Protein AF-A0A7V3MIX4-F1 (afdb_monomer)

Mean predicted aligned error: 13.72 Å

Sequence (137 aa):
MFLLFHGSDEFSAHEALAQVRMSLDFGLNEDRFSGADGDLASIRVACDTLPFLSENRLVIVEGLPKRRKGSKDGGESDTSDGVAEPDRNDDAGRDGQRAGKSRKVKSGGSSDARAFVTGLAEYVTHVPVTTVLVILA

Foldseek 3Di:
DEAEADDPPPPVLVVVVVVVPVPFDQDPQEAEEEQQPDDLVVLLCSLPDQRDPGQAHEYEYEDHQDAPPDDPDDDDDDDDDDDDDDDDDDDDDDDDDDDPPPPPPPCPRHVVRVVSVVSVVVCVVVRDPRYYYYYYD

Structure (mmCIF, N/CA/C/O backbone):
data_AF-A0A7V3MIX4-F1
#
_entry.id   AF-A0A7V3MIX4-F1
#
loop_
_atom_site.group_PDB
_atom_site.id
_atom_site.type_symbol
_atom_site.label_atom_id
_atom_site.label_alt_id
_atom_site.label_comp_id
_atom_site.label_asym_id
_atom_site.label_entity_id
_atom_site.label_seq_id
_atom_site.pdbx_PDB_ins_code
_atom_site.Cartn_x
_atom_site.Cartn_y
_atom_site.Cartn_z
_atom_site.occupancy
_atom_site.B_iso_or_equiv
_atom_site.auth_seq_id
_atom_site.auth_comp_id
_atom_site.auth_asym_id
_atom_site.auth_atom_id
_atom_site.pdbx_PDB_model_num
ATOM 1 N N . MET A 1 1 ? -9.886 2.690 -1.713 1.00 91.06 1 MET A N 1
ATOM 2 C CA . MET A 1 1 ? -9.411 4.048 -1.330 1.00 91.06 1 MET A CA 1
ATOM 3 C C . MET A 1 1 ? -7.947 4.197 -1.728 1.00 91.06 1 MET A C 1
ATOM 5 O O . MET A 1 1 ? -7.215 3.222 -1.616 1.00 91.06 1 MET A O 1
ATOM 9 N N . PHE A 1 2 ? -7.515 5.376 -2.186 1.00 95.50 2 PHE A N 1
ATOM 10 C CA . PHE A 1 2 ? -6.137 5.620 -2.634 1.00 95.50 2 PHE A CA 1
ATOM 11 C C . PHE A 1 2 ? -5.543 6.869 -1.975 1.00 95.50 2 PHE A C 1
ATOM 13 O O . PHE A 1 2 ? -6.186 7.917 -1.981 1.00 95.50 2 PHE A O 1
ATOM 20 N N . LEU A 1 3 ? -4.326 6.751 -1.435 1.00 96.25 3 LEU A N 1
ATOM 21 C CA . LEU A 1 3 ? -3.577 7.829 -0.788 1.00 96.25 3 LEU A CA 1
ATOM 22 C C . LEU A 1 3 ? -2.169 7.925 -1.390 1.00 96.25 3 LEU A C 1
ATOM 24 O O . LEU A 1 3 ? -1.459 6.926 -1.488 1.00 96.25 3 LEU A O 1
ATOM 28 N N . LEU A 1 4 ? -1.755 9.137 -1.760 1.00 95.69 4 LEU A N 1
ATOM 29 C CA . LEU A 1 4 ? -0.400 9.440 -2.221 1.00 95.69 4 LEU A CA 1
ATOM 30 C C . LEU A 1 4 ? 0.236 10.433 -1.250 1.00 95.69 4 LEU A C 1
ATOM 32 O O . LEU A 1 4 ? -0.164 11.596 -1.205 1.00 95.69 4 LEU A O 1
ATOM 36 N N . PHE A 1 5 ? 1.234 9.980 -0.500 1.00 96.19 5 PHE A N 1
ATOM 37 C CA . PHE A 1 5 ? 2.087 10.844 0.305 1.00 96.19 5 PHE A CA 1
ATOM 38 C C . PHE A 1 5 ? 3.331 11.164 -0.511 1.00 96.19 5 PHE A C 1
ATOM 40 O O . PHE A 1 5 ? 4.102 10.266 -0.834 1.00 96.19 5 PHE A O 1
ATOM 47 N N . HIS A 1 6 ? 3.486 12.433 -0.885 1.00 93.69 6 HIS A N 1
ATOM 48 C CA . HIS A 1 6 ? 4.592 12.893 -1.713 1.00 93.69 6 HIS A CA 1
ATOM 49 C C . HIS A 1 6 ? 5.321 14.065 -1.059 1.00 93.69 6 HIS A C 1
ATOM 51 O O . HIS A 1 6 ? 4.696 14.932 -0.445 1.00 93.69 6 HIS A O 1
ATOM 57 N N . GLY A 1 7 ? 6.632 14.151 -1.263 1.00 92.31 7 GLY A N 1
ATOM 58 C CA . GLY A 1 7 ? 7.427 15.289 -0.805 1.00 92.31 7 GLY A CA 1
ATOM 59 C C . GLY A 1 7 ? 8.812 14.887 -0.323 1.00 92.31 7 GLY A C 1
ATOM 60 O O . GLY A 1 7 ? 9.160 13.717 -0.280 1.00 92.31 7 GLY A O 1
ATOM 61 N N . SER A 1 8 ? 9.621 15.879 0.042 1.00 91.38 8 SER A N 1
ATOM 62 C CA . SER A 1 8 ? 10.964 15.637 0.582 1.00 91.38 8 SER A CA 1
ATOM 63 C C . SER A 1 8 ? 10.970 15.257 2.065 1.00 91.38 8 SER A C 1
ATOM 65 O O . SER A 1 8 ? 12.007 14.849 2.577 1.00 91.38 8 SER A O 1
ATOM 67 N N . ASP A 1 9 ? 9.854 15.461 2.767 1.00 95.12 9 ASP A N 1
ATOM 68 C CA . ASP A 1 9 ? 9.730 15.168 4.193 1.00 95.12 9 ASP A CA 1
ATOM 69 C C . ASP A 1 9 ? 9.225 13.737 4.410 1.00 95.12 9 ASP A C 1
ATOM 71 O O . ASP A 1 9 ? 8.023 13.470 4.492 1.00 95.12 9 ASP A O 1
ATOM 75 N N . GLU A 1 10 ? 10.176 12.810 4.492 1.00 92.94 10 GLU A N 1
ATOM 76 C CA . GLU A 1 10 ? 9.909 11.393 4.745 1.00 92.94 10 GLU A CA 1
ATOM 77 C C . GLU A 1 10 ? 9.279 11.164 6.128 1.00 92.94 10 GLU A C 1
ATOM 79 O O . GLU A 1 10 ? 8.446 10.269 6.284 1.00 92.94 10 GLU A O 1
ATOM 84 N N . PHE A 1 11 ? 9.621 11.987 7.128 1.00 95.75 11 PHE A N 1
ATOM 85 C CA . PHE A 1 11 ? 9.084 11.842 8.481 1.00 95.75 11 PHE A CA 1
ATOM 86 C C . PHE A 1 11 ? 7.572 12.073 8.487 1.00 95.75 11 PHE A C 1
ATOM 88 O O . PHE A 1 11 ? 6.824 11.211 8.952 1.00 95.75 11 PHE A O 1
ATOM 95 N N . SER A 1 12 ? 7.119 13.176 7.886 1.00 95.94 12 SER A N 1
ATOM 96 C CA . SER A 1 12 ? 5.688 13.483 7.777 1.00 95.94 12 SER A CA 1
ATOM 97 C C . SER A 1 12 ? 4.919 12.418 6.986 1.00 95.94 12 SER A C 1
ATOM 99 O O . SER A 1 12 ? 3.801 12.058 7.358 1.00 95.94 12 SER A O 1
ATOM 101 N N . ALA A 1 13 ? 5.507 11.861 5.920 1.00 95.81 13 ALA A N 1
ATOM 102 C CA . ALA A 1 13 ? 4.876 10.788 5.147 1.00 95.81 13 ALA A CA 1
ATOM 103 C C . ALA A 1 13 ? 4.674 9.509 5.984 1.00 95.81 13 ALA A C 1
ATOM 105 O O . ALA A 1 13 ? 3.616 8.875 5.925 1.00 95.81 13 ALA A O 1
ATOM 106 N N . HIS A 1 14 ? 5.666 9.143 6.800 1.00 95.38 14 HIS A N 1
ATOM 107 C CA . HIS A 1 14 ? 5.571 7.990 7.692 1.00 95.38 14 HIS A CA 1
ATOM 108 C C . HIS A 1 14 ? 4.638 8.226 8.883 1.00 95.38 14 HIS A C 1
ATOM 110 O O . HIS A 1 14 ? 3.936 7.296 9.287 1.00 95.38 14 HIS A O 1
ATOM 116 N N . GLU A 1 15 ? 4.580 9.444 9.419 1.00 97.31 15 GLU A N 1
ATOM 117 C CA . GLU A 1 15 ? 3.618 9.812 10.459 1.00 97.31 15 GLU A CA 1
ATOM 118 C C . GLU A 1 15 ? 2.177 9.717 9.935 1.00 97.31 15 GLU A C 1
ATOM 120 O O . GLU A 1 15 ? 1.328 9.090 10.572 1.00 97.31 15 GLU A O 1
ATOM 125 N N . ALA A 1 16 ? 1.909 10.240 8.735 1.00 96.62 16 ALA A N 1
ATOM 126 C CA . ALA A 1 16 ? 0.602 10.115 8.092 1.00 96.62 16 ALA A CA 1
ATOM 127 C C . ALA A 1 16 ? 0.215 8.643 7.857 1.00 96.62 16 ALA A C 1
ATOM 129 O O . ALA A 1 16 ? -0.921 8.247 8.122 1.00 96.62 16 ALA A O 1
ATOM 130 N N . LEU A 1 17 ? 1.159 7.793 7.434 1.00 96.88 17 LEU A N 1
ATOM 131 C CA . LEU A 1 17 ? 0.927 6.349 7.317 1.00 96.88 17 LEU A CA 1
ATOM 132 C C . LEU A 1 17 ? 0.620 5.696 8.675 1.00 96.88 17 LEU A C 1
ATOM 134 O O . LEU A 1 17 ? -0.252 4.830 8.756 1.00 96.88 17 LEU A O 1
ATOM 138 N N . ALA A 1 18 ? 1.299 6.107 9.748 1.00 96.62 18 ALA A N 1
ATOM 139 C CA . ALA A 1 18 ? 1.007 5.618 11.093 1.00 96.62 18 ALA A CA 1
ATOM 140 C C . ALA A 1 18 ? -0.412 6.006 11.543 1.00 96.62 18 ALA A C 1
ATOM 142 O O . ALA A 1 18 ? -1.114 5.178 12.118 1.00 96.62 18 ALA A O 1
ATOM 143 N N . GLN A 1 19 ? -0.870 7.216 11.213 1.00 96.69 19 GLN A N 1
ATOM 144 C CA . GLN A 1 19 ? -2.247 7.641 11.474 1.00 96.69 19 GLN A CA 1
ATOM 145 C C . GLN A 1 19 ? -3.267 6.816 10.677 1.00 96.69 19 GLN A C 1
ATOM 147 O O . GLN A 1 19 ? -4.289 6.420 11.233 1.00 96.69 19 GLN A O 1
ATOM 152 N N . VAL A 1 20 ? -2.981 6.493 9.407 1.00 96.00 20 VAL A N 1
ATOM 153 C CA . VAL A 1 20 ? -3.828 5.589 8.605 1.00 96.00 20 VAL A CA 1
ATOM 154 C C . VAL A 1 20 ? -3.928 4.217 9.264 1.00 96.00 20 VAL A C 1
ATOM 156 O O . VAL A 1 20 ? -5.028 3.699 9.405 1.00 96.00 20 VAL A O 1
ATOM 159 N N . ARG A 1 21 ? -2.813 3.649 9.736 1.00 95.12 21 ARG A N 1
ATOM 160 C CA . ARG A 1 21 ? -2.810 2.360 10.452 1.00 95.12 21 ARG A CA 1
ATOM 161 C C . ARG A 1 21 ? -3.655 2.362 11.725 1.00 95.12 21 ARG A C 1
ATOM 163 O O . ARG A 1 21 ? -4.152 1.314 12.111 1.00 95.12 21 ARG A O 1
ATOM 170 N N . MET A 1 22 ? -3.790 3.511 12.384 1.00 95.31 22 MET A N 1
ATOM 171 C CA . MET A 1 22 ? -4.581 3.650 13.610 1.00 95.31 22 MET A CA 1
ATOM 172 C C . MET A 1 22 ? -6.063 3.944 13.347 1.00 95.31 22 MET A C 1
ATOM 174 O O . MET A 1 22 ? -6.870 3.802 14.262 1.00 95.31 22 MET A O 1
ATOM 178 N N . SER A 1 23 ? -6.432 4.390 12.142 1.00 93.50 23 SER A N 1
ATOM 179 C CA . SER A 1 23 ? -7.798 4.841 11.855 1.00 93.50 23 SER A CA 1
ATOM 180 C C . SER A 1 23 ? -8.765 3.710 11.508 1.00 93.50 23 SER A C 1
ATOM 182 O O . SER A 1 23 ? -9.973 3.884 11.659 1.00 93.50 23 SER A O 1
ATOM 184 N N . LEU A 1 24 ? -8.252 2.563 11.059 1.00 92.50 24 LEU A N 1
ATOM 185 C CA . LEU A 1 24 ? -9.032 1.397 10.649 1.00 92.50 24 LEU A CA 1
ATOM 186 C C . LEU A 1 24 ? -8.417 0.115 11.214 1.00 92.50 24 LEU A C 1
ATOM 188 O O . LEU A 1 24 ? -7.213 0.044 11.453 1.00 92.50 24 LEU A O 1
ATOM 192 N N . ASP A 1 25 ? -9.243 -0.917 11.377 1.00 93.19 25 ASP A N 1
ATOM 193 C CA . ASP A 1 25 ? -8.756 -2.255 11.705 1.00 93.19 25 ASP A CA 1
ATOM 194 C C . ASP A 1 25 ? -8.343 -3.007 10.433 1.00 93.19 25 ASP A C 1
ATOM 196 O O . ASP A 1 25 ? -9.178 -3.372 9.596 1.00 93.19 25 ASP A O 1
ATOM 200 N N . PHE A 1 26 ? -7.037 -3.228 10.296 1.00 94.69 26 PHE A N 1
ATOM 201 C CA . PHE A 1 26 ? -6.449 -4.016 9.215 1.00 94.69 26 PHE A CA 1
ATOM 202 C C . PHE A 1 26 ? -6.107 -5.449 9.644 1.00 94.69 26 PHE A C 1
ATOM 204 O O . PHE A 1 26 ? -5.895 -6.303 8.782 1.00 94.69 26 PHE A O 1
ATOM 211 N N . GLY A 1 27 ? -6.064 -5.751 10.947 1.00 92.69 27 GLY A N 1
ATOM 212 C CA . GLY A 1 27 ? -5.649 -7.057 11.463 1.00 92.69 27 GLY A CA 1
ATOM 213 C C . GLY A 1 27 ? -4.324 -7.552 10.863 1.00 92.69 27 GLY A C 1
ATOM 214 O O . GLY A 1 27 ? -3.274 -6.940 11.040 1.00 92.69 27 GLY A O 1
ATOM 215 N N . LEU A 1 28 ? -4.383 -8.679 10.146 1.00 93.62 28 LEU A N 1
ATOM 216 C CA . LEU A 1 28 ? -3.239 -9.301 9.460 1.00 93.62 28 LEU A CA 1
ATOM 217 C C . LEU A 1 28 ? -3.129 -8.908 7.974 1.00 93.62 28 LEU A C 1
ATOM 219 O O . LEU A 1 28 ? -2.309 -9.465 7.248 1.00 93.62 28 LEU A O 1
ATOM 223 N N . ASN A 1 29 ? -3.969 -7.988 7.500 1.00 97.12 29 ASN A N 1
ATOM 224 C CA . ASN A 1 29 ? -4.136 -7.661 6.085 1.00 97.12 29 ASN A CA 1
AT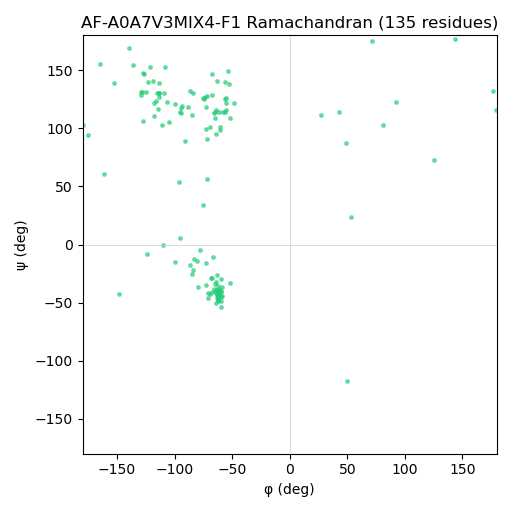OM 225 C C . ASN A 1 29 ? -3.299 -6.446 5.688 1.00 97.12 29 ASN A C 1
ATOM 227 O O . ASN A 1 29 ? -3.833 -5.477 5.150 1.00 97.12 29 ASN A O 1
ATOM 231 N N . GLU A 1 30 ? -1.999 -6.493 5.975 1.00 97.25 30 GLU A N 1
ATOM 232 C CA . GLU A 1 30 ? -1.040 -5.480 5.539 1.00 97.25 30 GLU A CA 1
ATOM 233 C C . GLU A 1 30 ? -0.004 -6.096 4.592 1.00 97.25 30 GLU A C 1
ATOM 235 O O . GLU A 1 30 ? 0.709 -7.024 4.969 1.00 97.25 30 GLU A O 1
ATOM 240 N N . ASP A 1 31 ? 0.112 -5.539 3.387 1.00 97.06 31 ASP A N 1
ATOM 241 C CA . ASP A 1 31 ? 1.154 -5.885 2.419 1.00 97.06 31 ASP A CA 1
ATOM 242 C C . ASP A 1 31 ? 2.017 -4.662 2.106 1.00 97.06 31 ASP A C 1
ATOM 244 O O . ASP A 1 31 ? 1.512 -3.545 1.955 1.00 97.06 31 ASP A O 1
ATOM 248 N N . ARG A 1 32 ? 3.329 -4.869 1.962 1.00 96.12 32 ARG A N 1
ATOM 249 C CA . ARG A 1 32 ? 4.292 -3.797 1.689 1.00 96.12 32 ARG A CA 1
ATOM 250 C C . ARG A 1 32 ? 5.172 -4.145 0.495 1.00 96.12 32 ARG A C 1
ATOM 252 O O . ARG A 1 32 ? 5.776 -5.213 0.445 1.00 96.12 32 ARG A O 1
ATOM 259 N N 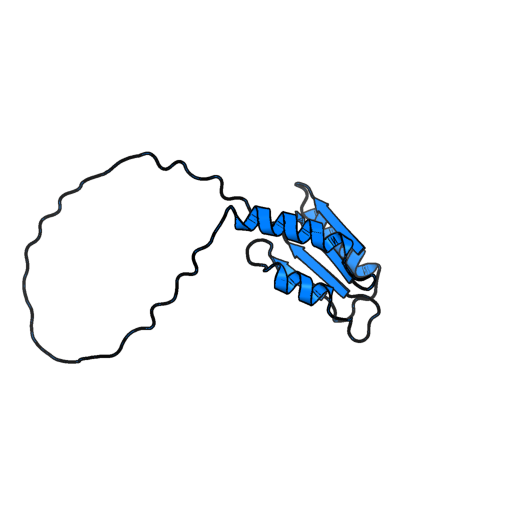. PHE A 1 33 ? 5.253 -3.222 -0.455 1.00 95.38 33 PHE A N 1
ATOM 260 C CA . PHE A 1 33 ? 5.982 -3.355 -1.710 1.00 95.38 33 PHE A CA 1
ATOM 261 C C . PHE A 1 33 ? 7.000 -2.226 -1.848 1.00 95.38 33 PHE A C 1
ATOM 263 O O . PHE A 1 3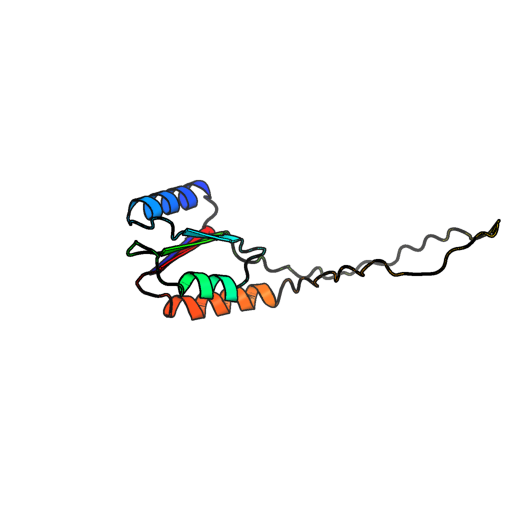3 ? 6.701 -1.075 -1.553 1.00 95.38 33 PHE A O 1
ATOM 270 N N . SER A 1 34 ? 8.190 -2.538 -2.355 1.00 90.94 34 SER A N 1
ATOM 271 C CA . SER A 1 34 ? 9.170 -1.532 -2.777 1.00 90.94 34 SER A CA 1
ATOM 272 C C . SER A 1 34 ? 8.890 -1.130 -4.220 1.00 90.94 34 SER A C 1
ATOM 274 O O . SER A 1 34 ? 8.787 -1.995 -5.077 1.00 90.94 34 SER A O 1
ATOM 276 N N . GLY A 1 35 ? 8.839 0.156 -4.543 1.00 82.06 35 GLY A N 1
ATOM 277 C CA . GLY A 1 35 ? 8.736 0.644 -5.918 1.00 82.06 35 GLY A CA 1
ATOM 278 C C . GLY A 1 35 ? 9.981 0.358 -6.768 1.00 82.06 35 GLY A C 1
ATOM 279 O O . GLY A 1 35 ? 9.936 0.534 -7.980 1.00 82.06 35 GLY A O 1
ATOM 280 N N . ALA A 1 36 ? 11.098 -0.077 -6.174 1.00 81.62 36 ALA A N 1
ATOM 281 C CA . ALA A 1 36 ? 12.281 -0.493 -6.931 1.00 81.62 36 ALA A CA 1
ATOM 282 C C . ALA A 1 36 ? 12.153 -1.917 -7.500 1.00 81.62 36 ALA A C 1
ATOM 284 O O . ALA A 1 36 ? 12.617 -2.163 -8.613 1.00 81.62 36 ALA A O 1
ATOM 285 N N . ASP A 1 37 ? 11.513 -2.817 -6.747 1.00 78.00 37 ASP A N 1
ATOM 286 C CA . ASP A 1 37 ? 11.478 -4.263 -7.025 1.00 78.00 37 ASP A CA 1
ATOM 287 C C . ASP A 1 37 ? 10.050 -4.825 -7.145 1.00 78.00 37 ASP A C 1
ATOM 289 O O . ASP A 1 37 ? 9.850 -5.987 -7.494 1.00 78.00 37 ASP A O 1
ATOM 293 N N . GLY A 1 38 ? 9.048 -4.012 -6.823 1.00 78.06 38 GLY A N 1
ATOM 294 C CA . GLY A 1 38 ? 7.646 -4.384 -6.756 1.00 78.06 38 GLY A CA 1
ATOM 295 C C . GLY A 1 38 ? 7.036 -4.522 -8.140 1.00 78.06 38 GLY A C 1
ATOM 296 O O . GLY A 1 38 ? 7.063 -3.600 -8.954 1.00 78.06 38 GLY A O 1
ATOM 297 N N . ASP A 1 39 ? 6.438 -5.682 -8.380 1.00 87.75 39 ASP A N 1
ATOM 298 C CA . ASP A 1 39 ? 5.690 -5.967 -9.594 1.00 87.75 39 ASP A CA 1
ATOM 299 C C . ASP A 1 39 ? 4.251 -5.443 -9.483 1.00 87.75 39 ASP A C 1
ATOM 301 O O . ASP A 1 39 ? 3.531 -5.725 -8.519 1.00 87.75 39 ASP A O 1
ATOM 305 N N . LEU A 1 40 ? 3.808 -4.711 -10.507 1.00 92.56 40 LEU A N 1
ATOM 306 C CA . LEU A 1 40 ? 2.454 -4.168 -10.581 1.00 92.56 40 LEU A CA 1
ATOM 307 C C . LEU A 1 40 ? 1.391 -5.271 -10.514 1.00 92.56 40 LEU A C 1
ATOM 309 O O . LEU A 1 40 ? 0.342 -5.057 -9.907 1.00 92.56 40 LEU A O 1
ATOM 313 N N . ALA A 1 41 ? 1.635 -6.443 -11.110 1.00 93.62 41 ALA A N 1
ATOM 314 C CA . ALA A 1 41 ? 0.667 -7.536 -11.041 1.00 93.62 41 ALA A CA 1
ATOM 315 C C . ALA A 1 41 ? 0.506 -8.049 -9.603 1.00 93.62 41 ALA A C 1
ATOM 317 O O . ALA A 1 41 ? -0.614 -8.300 -9.165 1.00 93.62 41 ALA A O 1
ATOM 318 N N . SER A 1 42 ? 1.599 -8.114 -8.842 1.00 94.62 42 SER A N 1
ATOM 319 C CA . SER A 1 42 ? 1.577 -8.528 -7.436 1.00 94.62 42 SER A CA 1
ATOM 320 C C . SER A 1 42 ? 0.844 -7.517 -6.547 1.00 94.62 42 SER A C 1
ATOM 322 O O . SER A 1 42 ? 0.033 -7.913 -5.713 1.00 94.62 42 SER A O 1
ATOM 324 N N . ILE A 1 43 ? 1.047 -6.215 -6.781 1.00 95.50 43 ILE A N 1
ATOM 325 C CA . ILE A 1 43 ? 0.314 -5.144 -6.082 1.00 95.50 43 ILE A CA 1
ATOM 326 C C . ILE A 1 43 ? -1.191 -5.243 -6.361 1.00 95.50 43 ILE A C 1
ATOM 328 O O . ILE A 1 43 ? -1.995 -5.123 -5.441 1.00 95.50 43 ILE A O 1
ATOM 332 N N . ARG A 1 44 ? -1.586 -5.495 -7.616 1.00 96.00 44 ARG A N 1
ATOM 333 C CA . ARG A 1 44 ? -3.000 -5.680 -7.990 1.00 96.00 44 ARG A CA 1
ATOM 334 C C . ARG A 1 44 ? -3.613 -6.886 -7.289 1.00 96.00 44 ARG A C 1
ATOM 336 O O . ARG A 1 44 ? -4.663 -6.755 -6.676 1.00 96.00 44 ARG A O 1
ATOM 343 N N . VAL A 1 45 ? -2.923 -8.028 -7.306 1.00 96.81 45 VAL A N 1
ATOM 344 C CA . VAL A 1 45 ? -3.382 -9.241 -6.614 1.00 96.81 45 VAL A CA 1
ATOM 345 C C . VAL A 1 45 ? -3.558 -8.989 -5.117 1.00 96.81 45 VAL A C 1
ATOM 347 O O . VAL A 1 45 ? -4.586 -9.373 -4.564 1.00 96.81 45 VAL A O 1
ATOM 350 N N . ALA A 1 46 ? -2.609 -8.312 -4.463 1.00 96.75 46 ALA A N 1
ATOM 351 C CA . ALA A 1 46 ? -2.745 -7.950 -3.054 1.00 96.75 46 ALA A CA 1
ATOM 352 C C . ALA A 1 46 ? -3.975 -7.062 -2.824 1.00 96.75 46 ALA A C 1
ATOM 354 O O . ALA A 1 46 ? -4.800 -7.372 -1.970 1.00 96.75 46 ALA A O 1
ATOM 355 N N . CYS A 1 47 ? -4.153 -6.016 -3.634 1.00 97.12 47 CYS A N 1
ATOM 356 C CA . CYS A 1 47 ? -5.299 -5.116 -3.534 1.00 97.12 47 CYS A CA 1
ATOM 357 C C . CYS A 1 47 ? -6.655 -5.805 -3.771 1.00 97.12 47 CYS A C 1
ATOM 359 O O . CYS A 1 47 ? -7.626 -5.443 -3.106 1.00 97.12 47 CYS A O 1
ATOM 361 N N . ASP A 1 48 ? -6.719 -6.781 -4.681 1.00 96.94 48 ASP A N 1
ATOM 362 C CA . ASP A 1 48 ? -7.935 -7.529 -5.033 1.00 96.94 48 ASP A CA 1
ATOM 363 C C . ASP A 1 48 ? -8.230 -8.691 -4.065 1.00 96.94 48 ASP A C 1
ATOM 365 O O . ASP A 1 48 ? -9.325 -9.260 -4.078 1.00 96.94 48 ASP A O 1
ATOM 369 N N . THR A 1 49 ? -7.274 -9.061 -3.210 1.00 97.12 49 THR A N 1
ATOM 370 C CA . THR A 1 49 ? -7.463 -10.139 -2.236 1.00 97.12 49 THR A CA 1
ATOM 371 C C . THR A 1 49 ? -8.351 -9.661 -1.092 1.00 97.12 49 THR A C 1
ATOM 373 O O . THR A 1 49 ? -8.041 -8.681 -0.412 1.00 97.12 49 THR A O 1
ATOM 376 N N . LEU A 1 50 ? -9.436 -10.393 -0.823 1.00 95.88 50 LEU A N 1
ATOM 377 C CA . LEU A 1 50 ? -10.341 -10.079 0.283 1.00 95.88 50 LEU A CA 1
ATOM 378 C C . LEU A 1 50 ? -9.583 -10.023 1.627 1.00 95.88 50 LEU A C 1
ATOM 380 O O . LEU A 1 50 ? -8.689 -10.848 1.859 1.00 95.88 50 LEU A O 1
ATOM 384 N N . PRO A 1 51 ? -9.902 -9.065 2.514 1.00 96.81 51 PRO A N 1
ATOM 385 C CA . PRO A 1 51 ? -9.347 -9.044 3.861 1.00 96.81 51 PRO A CA 1
ATOM 386 C C . PRO A 1 51 ? -9.773 -10.285 4.665 1.00 96.81 51 PRO A C 1
ATOM 388 O O . PRO A 1 51 ? -10.907 -10.757 4.579 1.00 96.81 51 PRO A O 1
ATOM 391 N N . PHE A 1 52 ? -8.850 -10.831 5.449 1.00 96.25 52 PHE A N 1
ATOM 392 C CA . PHE A 1 52 ? -9.047 -11.979 6.323 1.00 96.25 52 PHE A CA 1
ATOM 393 C C . PHE A 1 52 ? -9.388 -11.525 7.743 1.00 96.25 52 PHE A C 1
ATOM 395 O O . PHE A 1 52 ? -8.561 -10.896 8.400 1.00 96.25 52 PHE A O 1
ATOM 402 N N . LEU A 1 53 ? -10.585 -11.879 8.221 1.00 95.69 53 LEU A N 1
ATOM 403 C CA . LEU A 1 53 ? -11.075 -11.566 9.574 1.00 95.69 53 LEU A CA 1
ATOM 404 C C . LEU A 1 53 ? -10.995 -10.071 9.959 1.00 95.69 53 LEU A C 1
ATOM 406 O O . LEU A 1 53 ? -10.980 -9.749 11.142 1.00 95.69 53 LEU A O 1
ATOM 410 N N . SER A 1 54 ? -10.973 -9.172 8.975 1.00 94.88 54 SER A N 1
ATOM 411 C CA . SER A 1 54 ? -11.098 -7.721 9.138 1.00 94.88 54 SER A CA 1
ATOM 412 C C . SER A 1 54 ? -11.974 -7.156 8.018 1.00 94.88 54 SER A C 1
ATOM 414 O O . SER A 1 54 ? -12.291 -7.849 7.049 1.00 94.88 54 SER A O 1
ATOM 416 N N . GLU A 1 55 ? -12.370 -5.893 8.138 1.00 94.75 55 GLU A N 1
ATOM 417 C CA . GLU A 1 55 ? -13.134 -5.204 7.090 1.00 94.75 55 GLU A CA 1
ATOM 418 C C . GLU A 1 55 ? -12.230 -4.594 6.011 1.00 94.75 55 GLU A C 1
ATOM 420 O O . GLU A 1 55 ? -12.659 -4.410 4.871 1.00 94.75 55 GLU A O 1
ATOM 425 N N . ASN A 1 56 ? -10.977 -4.286 6.366 1.00 96.88 56 ASN A N 1
ATOM 426 C CA . ASN A 1 56 ? -10.065 -3.518 5.527 1.00 96.88 56 ASN A CA 1
ATOM 427 C C . ASN A 1 56 ? -8.721 -4.226 5.316 1.00 96.88 56 ASN A C 1
ATOM 429 O O . ASN A 1 56 ? -8.206 -4.893 6.217 1.00 96.88 56 ASN A O 1
ATOM 433 N N . ARG A 1 57 ? -8.129 -4.012 4.137 1.00 97.38 57 ARG A N 1
ATOM 434 C CA . ARG A 1 57 ? -6.741 -4.352 3.786 1.00 97.38 57 ARG A CA 1
ATOM 435 C C . ARG A 1 57 ? -5.934 -3.078 3.549 1.00 97.38 57 ARG A C 1
ATOM 437 O O . AR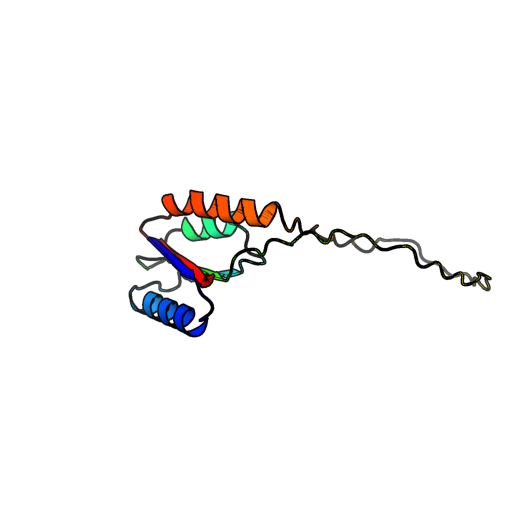G A 1 57 ? -6.415 -2.162 2.884 1.00 97.38 57 ARG A O 1
ATOM 444 N N . LEU A 1 58 ? -4.697 -3.050 4.032 1.00 98.25 58 LEU A N 1
ATOM 445 C CA . LEU A 1 58 ? -3.723 -1.995 3.779 1.00 98.25 58 LEU A CA 1
ATOM 446 C C . LEU A 1 58 ? -2.645 -2.502 2.815 1.00 98.25 58 LEU A C 1
ATOM 448 O O . LEU A 1 58 ? -1.964 -3.482 3.093 1.00 98.25 58 LEU A O 1
ATOM 452 N N . VAL A 1 59 ? -2.469 -1.822 1.686 1.00 97.62 59 VAL A N 1
ATOM 453 C CA . VAL A 1 59 ? -1.384 -2.096 0.736 1.00 97.62 59 VAL A CA 1
ATOM 454 C C . VAL A 1 59 ? -0.502 -0.862 0.642 1.00 97.62 59 VAL A C 1
ATOM 456 O O . VAL A 1 59 ? -0.981 0.218 0.303 1.00 97.62 59 VAL A O 1
ATOM 459 N N . ILE A 1 60 ? 0.785 -1.011 0.943 1.00 97.75 60 ILE A N 1
ATOM 460 C CA . ILE A 1 60 ? 1.757 0.084 1.002 1.00 97.75 60 ILE A CA 1
ATOM 461 C C . ILE A 1 60 ? 2.777 -0.102 -0.118 1.00 97.75 60 ILE A C 1
ATOM 463 O O . ILE A 1 60 ? 3.406 -1.151 -0.218 1.00 97.75 60 ILE A O 1
ATOM 467 N N . VAL A 1 61 ? 2.981 0.929 -0.932 1.00 96.19 61 VAL A N 1
ATOM 468 C CA . VAL A 1 61 ? 4.023 0.977 -1.962 1.00 96.19 61 VAL A CA 1
ATOM 469 C C . VAL A 1 61 ? 5.031 2.061 -1.595 1.00 96.19 61 VAL A C 1
ATOM 471 O O . VAL A 1 61 ? 4.695 3.240 -1.523 1.00 96.19 61 VAL A O 1
ATOM 474 N N . GLU A 1 62 ? 6.271 1.660 -1.342 1.00 94.44 62 GLU A N 1
ATOM 475 C CA . GLU A 1 62 ? 7.366 2.544 -0.955 1.00 94.44 62 GLU A CA 1
ATOM 476 C C . GLU A 1 62 ? 8.193 2.987 -2.150 1.00 94.44 62 GLU A C 1
ATOM 478 O O . GLU A 1 62 ? 8.931 2.208 -2.752 1.00 94.44 62 GLU A O 1
ATOM 483 N N . GLY A 1 63 ? 8.131 4.269 -2.457 1.00 90.88 63 GLY A N 1
ATOM 484 C CA . GLY A 1 63 ? 8.749 4.848 -3.630 1.00 90.88 63 GLY A CA 1
ATOM 485 C C . GLY A 1 63 ? 8.038 4.450 -4.921 1.00 90.88 63 GLY A C 1
ATOM 486 O O . GLY A 1 63 ? 7.132 3.618 -4.974 1.00 90.88 63 GLY A O 1
ATOM 487 N N . LEU A 1 64 ? 8.510 5.044 -6.011 1.00 89.12 64 LEU A N 1
ATOM 488 C CA . LEU A 1 64 ? 8.136 4.672 -7.369 1.00 89.12 64 LEU A CA 1
ATOM 489 C C . LEU A 1 64 ? 9.390 4.268 -8.149 1.00 89.12 64 LEU A C 1
ATOM 491 O O . LEU A 1 64 ? 10.483 4.777 -7.859 1.00 89.12 64 LEU A O 1
ATOM 495 N N . PRO A 1 65 ? 9.260 3.398 -9.167 1.00 87.69 65 PRO A N 1
ATOM 496 C CA . PRO A 1 65 ? 10.397 3.020 -9.987 1.00 87.69 65 PRO A CA 1
ATOM 497 C C . PRO A 1 65 ? 11.069 4.264 -10.580 1.00 87.69 65 PRO A C 1
ATOM 499 O O . PRO A 1 65 ? 10.452 5.069 -11.288 1.00 87.69 65 PRO A O 1
ATOM 502 N N . LYS A 1 66 ? 12.361 4.447 -10.294 1.00 83.00 66 LYS A N 1
ATOM 503 C CA . LYS A 1 66 ? 13.110 5.606 -10.790 1.00 83.00 66 LYS A CA 1
ATOM 504 C C . LYS A 1 66 ? 13.358 5.449 -12.288 1.00 83.00 66 LYS A C 1
ATOM 506 O O . LYS A 1 66 ? 13.923 4.456 -12.743 1.00 83.00 66 LYS A O 1
ATOM 511 N N . ARG A 1 67 ? 13.004 6.471 -13.073 1.00 72.12 67 ARG A N 1
ATOM 512 C CA . ARG A 1 67 ? 13.388 6.540 -14.491 1.00 72.12 67 ARG A CA 1
ATOM 513 C C . ARG A 1 67 ? 14.911 6.629 -14.573 1.00 72.12 67 ARG A C 1
ATOM 515 O O . ARG A 1 67 ? 15.480 7.638 -14.154 1.00 72.12 67 ARG A O 1
ATOM 522 N N . ARG A 1 68 ? 15.590 5.631 -15.150 1.00 67.12 68 ARG A N 1
ATOM 523 C CA . ARG A 1 68 ? 17.004 5.806 -15.503 1.00 67.12 68 ARG A CA 1
ATOM 524 C C . ARG A 1 68 ? 17.089 6.869 -16.596 1.00 67.12 68 ARG A C 1
ATOM 526 O O . ARG A 1 68 ? 16.592 6.674 -17.708 1.00 67.12 68 ARG A O 1
ATOM 533 N N . LYS A 1 69 ? 17.687 8.015 -16.266 1.00 56.34 69 LYS A N 1
ATOM 534 C CA . LYS A 1 69 ? 18.089 9.026 -17.248 1.00 56.34 69 LYS A CA 1
ATOM 535 C C . LYS A 1 69 ? 19.164 8.354 -18.101 1.00 56.34 69 LYS A C 1
ATOM 537 O O . LYS A 1 69 ? 20.185 7.947 -17.560 1.00 56.34 69 LYS A O 1
ATOM 542 N N . GLY A 1 70 ? 18.882 8.123 -19.382 1.00 49.91 70 GLY A N 1
ATOM 543 C CA . GLY A 1 70 ? 19.821 7.449 -20.273 1.00 49.91 70 GLY A CA 1
ATOM 544 C C . GLY A 1 70 ? 21.148 8.197 -20.274 1.00 49.91 70 GLY A C 1
ATOM 545 O O . GLY A 1 70 ? 21.197 9.350 -20.702 1.00 49.91 70 GLY A O 1
ATOM 546 N N . SER A 1 71 ? 22.200 7.562 -19.764 1.00 41.78 71 SER A N 1
ATOM 547 C CA . SER A 1 71 ? 23.562 8.017 -20.002 1.00 41.78 71 SER A CA 1
ATOM 548 C C . SER A 1 71 ? 23.781 7.939 -21.506 1.00 41.78 71 SER A C 1
ATOM 550 O O . SER A 1 71 ? 23.709 6.866 -22.104 1.00 41.78 71 SER A O 1
ATOM 552 N N . LYS A 1 72 ? 23.957 9.099 -22.132 1.00 44.59 72 LYS A N 1
ATOM 553 C CA . LYS A 1 72 ? 24.466 9.206 -23.492 1.00 44.59 72 LYS A CA 1
ATOM 554 C C . LYS A 1 72 ? 25.945 8.839 -23.390 1.00 44.59 72 LYS A C 1
ATOM 556 O O . LYS A 1 72 ? 26.752 9.694 -23.049 1.00 44.59 72 LYS A O 1
ATOM 561 N N . ASP A 1 73 ? 26.247 7.556 -23.550 1.00 39.09 73 ASP A N 1
ATOM 562 C CA . ASP A 1 73 ? 27.610 7.037 -23.482 1.00 39.09 73 ASP A CA 1
ATOM 563 C C . ASP A 1 73 ? 28.345 7.474 -24.755 1.00 39.09 73 ASP A C 1
ATOM 565 O O . ASP A 1 73 ? 28.123 6.954 -25.849 1.00 39.09 73 ASP A O 1
ATOM 569 N N . GLY A 1 74 ? 29.123 8.541 -24.613 1.00 37.59 74 GLY A N 1
ATOM 570 C CA . GLY A 1 74 ? 30.172 8.954 -25.529 1.00 37.59 74 GLY A CA 1
ATOM 571 C C . GLY A 1 74 ? 31.451 9.078 -24.709 1.00 37.59 74 GLY A C 1
ATOM 572 O O . GLY A 1 74 ? 31.421 9.694 -23.645 1.00 37.59 74 GLY A O 1
ATOM 573 N N . GLY A 1 75 ? 32.539 8.486 -25.199 1.00 31.48 75 GLY A N 1
ATOM 574 C CA . GLY A 1 75 ? 33.836 8.444 -24.518 1.00 31.48 75 GLY A CA 1
ATOM 575 C C . GLY A 1 75 ? 34.323 7.001 -24.382 1.00 31.48 75 GLY A C 1
ATOM 576 O O . GLY A 1 75 ? 34.054 6.367 -23.375 1.00 31.48 75 GLY A O 1
ATOM 577 N N . GLU A 1 76 ? 34.762 6.351 -25.455 1.00 34.22 76 GLU A N 1
ATOM 578 C CA . GLU A 1 76 ? 36.116 6.454 -26.027 1.00 34.22 76 GLU A CA 1
ATOM 579 C C . GLU A 1 76 ? 37.040 5.376 -25.446 1.00 34.22 76 GLU A C 1
ATOM 581 O O . GLU A 1 76 ? 37.174 5.185 -24.242 1.00 34.22 76 GLU A O 1
ATOM 586 N N . SER A 1 77 ? 37.575 4.605 -26.385 1.00 36.41 77 SER A N 1
ATOM 587 C CA . SER A 1 77 ? 38.515 3.506 -26.246 1.00 36.41 77 SER A CA 1
ATOM 588 C C . SER A 1 77 ? 39.777 3.929 -25.508 1.00 36.41 77 SER A C 1
ATOM 590 O O . SER A 1 77 ? 40.466 4.832 -25.979 1.00 36.41 77 SER A O 1
ATOM 592 N N . ASP A 1 78 ? 40.130 3.202 -24.450 1.00 33.22 78 ASP A N 1
ATOM 593 C CA . ASP A 1 78 ? 41.505 3.167 -23.963 1.00 33.22 78 ASP A CA 1
ATOM 594 C C . ASP A 1 78 ? 42.093 1.776 -24.219 1.00 33.22 78 ASP A C 1
ATOM 596 O O . ASP A 1 78 ? 41.756 0.775 -23.579 1.00 33.22 78 ASP A O 1
ATOM 600 N N . THR A 1 79 ? 42.912 1.738 -25.262 1.00 32.34 79 THR A N 1
ATOM 601 C CA . THR A 1 79 ? 43.795 0.641 -25.629 1.00 32.34 79 THR A CA 1
ATOM 602 C C . THR A 1 79 ? 44.948 0.622 -24.637 1.00 32.34 79 THR A C 1
ATOM 604 O O . THR A 1 79 ? 45.753 1.547 -24.610 1.00 32.34 79 THR A O 1
ATOM 607 N N . SER A 1 80 ? 45.100 -0.466 -23.887 1.00 38.22 80 SER A N 1
ATOM 608 C CA . SER A 1 80 ? 46.410 -0.837 -23.351 1.00 38.22 80 SER A CA 1
ATOM 609 C C . SER A 1 80 ? 46.729 -2.281 -23.715 1.00 38.22 80 SER A C 1
ATOM 611 O O . SER A 1 80 ? 46.149 -3.240 -23.207 1.00 38.22 80 SER A O 1
ATOM 613 N N . ASP A 1 81 ? 47.651 -2.379 -24.671 1.00 32.88 81 ASP A N 1
ATOM 614 C CA . ASP A 1 81 ? 48.438 -3.553 -25.011 1.00 32.88 81 ASP A CA 1
ATOM 615 C C . ASP A 1 81 ? 49.147 -4.119 -23.775 1.00 32.88 81 ASP A C 1
ATOM 617 O O . ASP A 1 81 ? 49.740 -3.391 -22.978 1.00 32.88 81 ASP A O 1
ATOM 621 N N . GLY A 1 82 ? 49.136 -5.445 -23.662 1.00 34.50 82 GLY A N 1
ATOM 622 C CA . GLY A 1 82 ? 49.791 -6.181 -22.587 1.00 34.50 82 GLY A CA 1
ATOM 623 C C . GLY A 1 82 ? 50.011 -7.645 -22.954 1.00 34.50 82 GLY A C 1
ATOM 624 O O . GLY A 1 82 ? 49.432 -8.522 -22.331 1.00 34.50 82 GLY A O 1
ATOM 625 N N . VAL A 1 83 ? 50.781 -7.856 -24.025 1.00 39.22 83 VAL A N 1
ATOM 626 C CA . VAL A 1 83 ? 51.675 -8.989 -24.341 1.00 39.22 83 VAL A CA 1
ATOM 627 C C . VAL A 1 83 ? 51.331 -10.359 -23.721 1.00 39.22 83 VAL A C 1
ATOM 629 O O . VAL A 1 83 ? 51.518 -10.603 -22.531 1.00 39.22 83 VAL A O 1
ATOM 632 N N . ALA A 1 84 ? 50.918 -11.283 -24.590 1.00 38.50 84 ALA A N 1
ATOM 633 C CA . ALA A 1 84 ? 50.917 -12.722 -24.354 1.00 38.50 84 ALA A CA 1
ATOM 634 C C . ALA A 1 84 ? 52.350 -13.275 -24.256 1.00 38.50 84 ALA A C 1
ATOM 636 O O . ALA A 1 84 ? 53.218 -12.794 -24.970 1.00 38.50 84 ALA A O 1
ATOM 637 N N . GLU A 1 85 ? 52.571 -14.303 -23.434 1.00 42.28 85 GLU A N 1
ATOM 638 C CA . GLU A 1 85 ? 53.201 -15.565 -23.865 1.00 42.28 85 GLU A CA 1
ATOM 639 C C . GLU A 1 85 ? 52.967 -16.680 -22.799 1.00 42.28 85 GLU A C 1
ATOM 641 O O . GLU A 1 85 ? 52.696 -16.365 -21.635 1.00 42.28 85 GLU A O 1
ATOM 646 N N . PRO A 1 86 ? 53.010 -17.974 -23.190 1.00 49.22 86 PRO A N 1
ATOM 647 C CA . PRO A 1 86 ? 52.442 -19.124 -22.477 1.00 49.22 86 PRO A CA 1
ATOM 648 C C . PRO A 1 86 ? 53.497 -20.051 -21.836 1.00 49.22 86 PRO A C 1
ATOM 650 O O . PRO A 1 86 ? 54.599 -20.169 -22.353 1.00 49.22 86 PRO A O 1
ATOM 653 N N . ASP A 1 87 ? 53.143 -20.765 -20.757 1.00 37.38 87 ASP A N 1
ATOM 654 C CA . ASP A 1 87 ? 53.766 -22.030 -20.282 1.00 37.38 87 ASP A CA 1
ATOM 655 C C . ASP A 1 87 ? 53.065 -22.415 -18.947 1.00 37.38 87 ASP A C 1
ATOM 657 O O . ASP A 1 87 ? 52.910 -21.544 -18.099 1.00 37.38 87 ASP A O 1
ATOM 661 N N . ARG A 1 88 ? 52.573 -23.613 -18.592 1.00 44.53 88 ARG A N 1
ATOM 662 C CA . ARG A 1 88 ? 52.710 -25.009 -19.038 1.00 44.53 88 ARG A CA 1
ATOM 663 C C . ARG A 1 88 ? 51.420 -25.761 -18.682 1.00 44.53 88 ARG A C 1
ATOM 665 O O . ARG A 1 88 ? 50.892 -25.581 -17.587 1.00 44.53 88 ARG A O 1
ATOM 672 N N . ASN A 1 89 ? 50.943 -26.614 -19.586 1.00 46.97 89 ASN A N 1
ATOM 673 C CA . ASN A 1 89 ? 49.873 -27.576 -19.318 1.00 46.97 89 ASN A CA 1
ATOM 674 C C . ASN A 1 89 ? 50.495 -28.871 -18.780 1.00 46.97 89 ASN A C 1
ATOM 676 O O . ASN A 1 89 ? 51.227 -29.528 -19.517 1.00 46.97 89 ASN A O 1
ATOM 680 N N . ASP A 1 90 ? 50.147 -29.247 -17.550 1.00 44.03 90 ASP A N 1
ATOM 681 C CA . ASP A 1 90 ? 50.230 -30.628 -17.075 1.00 44.03 90 ASP A CA 1
ATOM 682 C C . ASP A 1 90 ? 48.809 -31.192 -16.928 1.00 44.03 90 ASP A C 1
ATOM 684 O O . ASP A 1 90 ? 47.897 -30.572 -16.377 1.00 44.03 90 ASP A O 1
ATOM 688 N N . ASP A 1 91 ? 48.659 -32.367 -17.519 1.00 37.81 91 ASP A N 1
ATOM 689 C CA . ASP A 1 91 ? 47.467 -33.169 -17.751 1.00 37.81 91 ASP A CA 1
ATOM 690 C C . ASP A 1 91 ? 46.950 -33.835 -16.461 1.00 37.81 91 ASP A C 1
ATOM 692 O O . ASP A 1 91 ? 47.715 -34.521 -15.787 1.00 37.81 91 ASP A O 1
ATOM 696 N N . ALA A 1 92 ? 45.660 -33.657 -16.126 1.00 38.50 92 ALA A N 1
ATOM 697 C CA . ALA A 1 92 ? 44.850 -34.653 -15.401 1.00 38.50 92 ALA A CA 1
ATOM 698 C C . ALA A 1 92 ? 43.365 -34.235 -15.256 1.00 38.50 92 ALA A C 1
ATOM 700 O O . ALA A 1 92 ? 42.965 -33.558 -14.312 1.00 38.50 92 ALA A O 1
ATOM 701 N N . GLY A 1 93 ? 42.544 -34.707 -16.198 1.00 34.94 93 GLY A N 1
ATOM 702 C CA . GLY A 1 93 ? 41.178 -35.232 -16.023 1.00 34.94 93 GLY A CA 1
ATOM 703 C C . GLY A 1 93 ? 40.149 -34.544 -15.105 1.00 34.94 93 GLY A C 1
ATOM 704 O O . GLY A 1 93 ? 40.185 -34.705 -13.890 1.00 34.94 9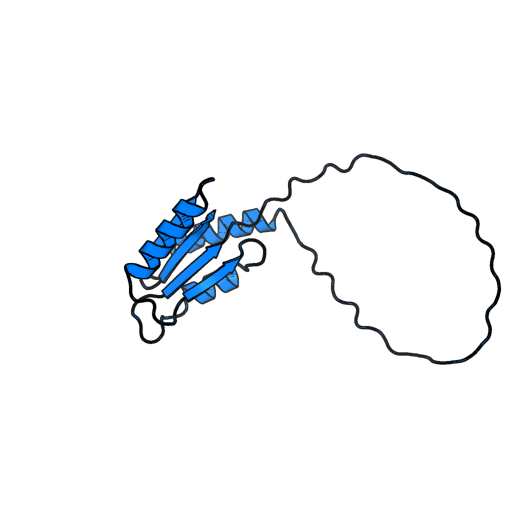3 GLY A O 1
ATOM 705 N N . ARG A 1 94 ? 39.070 -34.013 -15.707 1.00 40.47 94 ARG A N 1
ATOM 706 C CA . ARG A 1 94 ? 37.681 -34.505 -15.511 1.00 40.47 94 ARG A CA 1
ATOM 707 C C . ARG A 1 94 ? 36.671 -33.681 -16.311 1.00 40.47 94 ARG A C 1
ATOM 709 O O . ARG A 1 94 ? 36.428 -32.510 -16.032 1.00 40.47 94 ARG A O 1
ATOM 716 N N . ASP A 1 95 ? 36.032 -34.352 -17.261 1.00 36.25 95 ASP A N 1
ATOM 717 C CA . ASP A 1 95 ? 34.870 -33.867 -17.992 1.00 36.25 95 ASP A CA 1
ATOM 718 C C . ASP A 1 95 ? 33.624 -33.741 -17.099 1.00 36.25 95 ASP A C 1
ATOM 720 O O . ASP A 1 95 ? 33.198 -34.695 -16.451 1.00 36.25 95 ASP A O 1
ATOM 724 N N . GLY A 1 96 ? 33.011 -32.554 -17.161 1.00 33.25 96 GLY A N 1
ATOM 725 C CA . GLY A 1 96 ? 31.569 -32.379 -17.350 1.00 33.25 96 GLY A CA 1
ATOM 726 C C . GLY A 1 96 ? 30.631 -32.518 -16.144 1.00 33.25 96 GLY A C 1
ATOM 727 O O . GLY A 1 96 ? 30.144 -33.602 -15.863 1.00 33.25 96 GLY A O 1
ATOM 728 N N . GLN A 1 97 ? 30.156 -31.389 -15.597 1.00 44.47 97 GLN A N 1
ATOM 729 C CA . GLN A 1 97 ? 28.851 -30.823 -16.002 1.00 44.47 97 GLN A 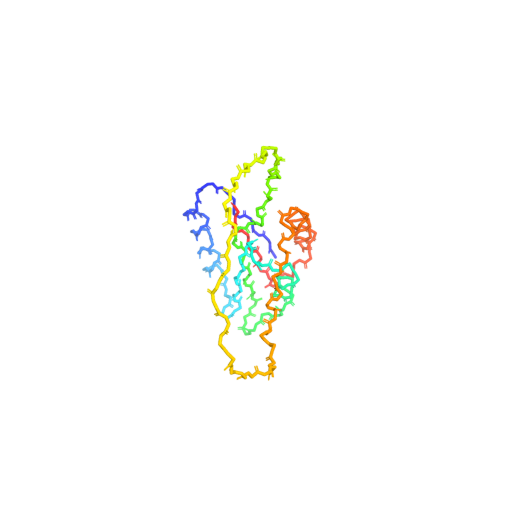CA 1
ATOM 730 C C . GLN A 1 97 ? 28.501 -29.511 -15.265 1.00 44.47 97 GLN A C 1
ATOM 732 O O . GLN A 1 97 ? 28.040 -29.483 -14.132 1.00 44.47 97 GLN A O 1
ATOM 737 N N . ARG A 1 98 ? 28.679 -28.416 -16.016 1.00 40.66 98 ARG A N 1
ATOM 738 C CA . ARG A 1 98 ? 27.763 -27.271 -16.196 1.00 40.66 98 ARG A CA 1
ATOM 739 C C . ARG A 1 98 ? 27.163 -26.636 -14.935 1.00 40.66 98 ARG A C 1
ATOM 741 O O . ARG A 1 98 ? 26.009 -26.858 -14.582 1.00 40.66 98 ARG A O 1
ATOM 748 N N . ALA A 1 99 ? 27.923 -25.680 -14.405 1.00 38.25 99 ALA A N 1
ATOM 749 C CA . ALA A 1 99 ? 27.417 -24.566 -13.616 1.00 38.25 99 ALA A CA 1
ATOM 750 C C . ALA A 1 99 ? 26.222 -23.896 -14.321 1.00 38.25 99 ALA A C 1
ATOM 752 O O . ALA A 1 99 ? 26.319 -23.435 -15.465 1.00 38.25 99 ALA A O 1
ATOM 753 N N . GLY A 1 100 ? 25.086 -23.869 -13.624 1.00 36.72 100 GLY A N 1
ATOM 754 C CA . GLY A 1 100 ? 23.887 -23.158 -14.033 1.00 36.72 100 GLY A CA 1
ATOM 755 C C . GLY A 1 100 ? 24.213 -21.692 -14.288 1.00 36.72 100 GLY A C 1
ATOM 756 O O . GLY A 1 100 ? 24.614 -20.954 -13.395 1.00 36.72 100 GLY A O 1
ATOM 757 N N . LYS A 1 101 ? 24.048 -21.281 -15.544 1.00 41.22 101 LYS A N 1
ATOM 758 C CA . LYS A 1 101 ? 24.125 -19.894 -15.993 1.00 41.22 101 LYS A CA 1
ATOM 759 C C . LYS A 1 101 ? 22.979 -19.141 -15.314 1.00 41.22 101 LYS A C 1
ATOM 761 O O . LYS A 1 101 ? 21.847 -19.184 -15.795 1.00 41.22 101 LYS A O 1
ATOM 766 N N . SER A 1 102 ? 23.255 -18.492 -14.185 1.00 43.56 102 SER A N 1
ATOM 767 C CA . SER A 1 102 ? 22.327 -17.568 -13.536 1.00 43.56 102 SER A CA 1
ATOM 768 C C . SER A 1 102 ? 21.880 -16.554 -14.584 1.00 43.56 102 SER A C 1
ATOM 770 O O . SER A 1 102 ? 22.678 -15.749 -15.070 1.00 43.56 102 SER A O 1
ATOM 772 N N . ARG A 1 103 ? 20.615 -16.650 -15.009 1.00 45.53 103 ARG A N 1
ATOM 773 C CA . ARG A 1 103 ? 19.999 -15.679 -15.913 1.00 45.53 103 ARG A CA 1
ATOM 774 C C . ARG A 1 103 ? 20.030 -14.337 -15.201 1.00 45.53 103 ARG A C 1
ATOM 776 O O . ARG A 1 103 ? 19.221 -14.074 -14.321 1.00 45.53 103 ARG A O 1
ATOM 783 N N . LYS A 1 104 ? 20.985 -13.497 -15.589 1.00 42.75 104 LYS A N 1
ATOM 784 C CA . LYS A 1 104 ? 21.012 -12.079 -15.256 1.00 42.75 104 LYS A CA 1
ATOM 785 C C . LYS A 1 104 ? 19.747 -11.467 -15.858 1.00 42.75 104 LYS A C 1
ATOM 787 O O . LYS A 1 104 ? 19.680 -11.249 -17.067 1.00 42.75 104 LYS A O 1
ATOM 792 N N . VAL A 1 105 ? 18.719 -11.295 -15.028 1.00 47.75 105 VAL A N 1
ATOM 793 C CA . VAL A 1 105 ? 17.473 -10.619 -15.396 1.00 47.75 105 VAL A CA 1
ATOM 794 C C . VAL A 1 105 ? 17.858 -9.212 -15.852 1.00 47.75 105 VAL A C 1
ATOM 796 O O . VAL A 1 105 ? 18.440 -8.431 -15.100 1.00 47.75 105 VAL A O 1
ATOM 799 N N . LYS A 1 106 ? 17.637 -8.931 -17.140 1.00 44.25 106 LYS A N 1
ATOM 800 C CA . LYS A 1 106 ? 17.870 -7.616 -17.741 1.00 44.25 106 LYS A CA 1
ATOM 801 C C . LYS A 1 106 ? 16.887 -6.635 -17.103 1.00 44.25 106 LYS A C 1
ATOM 803 O O . LYS A 1 106 ? 15.701 -6.691 -17.401 1.00 44.25 106 LYS A O 1
ATOM 808 N N . SER A 1 107 ? 17.381 -5.733 -16.259 1.00 44.31 107 SER A N 1
ATOM 809 C CA . SER A 1 107 ? 16.595 -4.617 -15.732 1.00 44.31 107 SER A CA 1
ATOM 810 C C . SER A 1 107 ? 16.286 -3.618 -16.853 1.00 44.31 107 SER A C 1
ATOM 812 O O . SER A 1 107 ? 17.13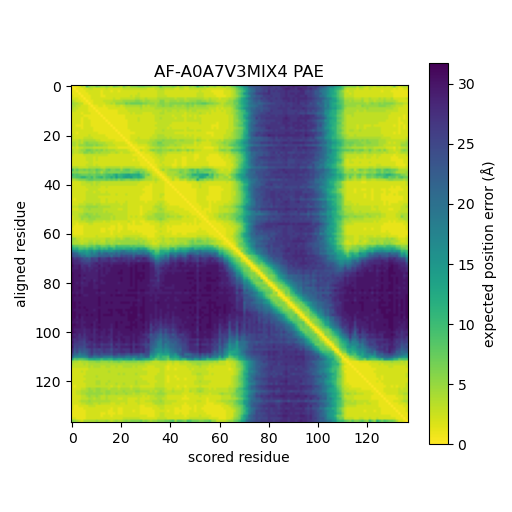6 -2.826 -17.267 1.00 44.31 107 SER A O 1
ATOM 814 N N . GLY A 1 108 ? 15.057 -3.678 -17.375 1.00 43.44 108 GLY A N 1
ATOM 815 C CA . GLY A 1 108 ? 14.500 -2.782 -18.397 1.00 43.44 108 GLY A CA 1
ATOM 816 C C . GLY A 1 108 ? 14.198 -1.378 -17.860 1.00 43.44 108 GLY A C 1
ATOM 817 O O . GLY A 1 108 ? 13.077 -0.896 -17.930 1.00 43.44 108 GLY A O 1
ATOM 818 N N . GLY A 1 109 ? 15.193 -0.701 -17.290 1.00 55.06 109 GLY A N 1
ATOM 819 C CA . GLY A 1 109 ? 15.001 0.412 -16.350 1.00 55.06 109 GLY A CA 1
ATOM 820 C C . GLY A 1 109 ? 14.557 1.784 -16.888 1.00 55.06 109 GLY A C 1
ATOM 821 O O . GLY A 1 109 ? 14.972 2.794 -16.326 1.00 55.06 109 GLY A O 1
ATOM 822 N N . SER A 1 110 ? 13.730 1.891 -17.933 1.00 51.12 110 SER A N 1
ATOM 823 C CA . SER A 1 110 ? 13.129 3.197 -18.293 1.00 51.12 110 SER A CA 1
ATOM 824 C C . SER A 1 110 ? 11.738 3.101 -18.918 1.00 51.12 110 SER A C 1
ATOM 826 O O . SER A 1 110 ? 10.845 3.856 -18.528 1.00 51.12 110 SER A O 1
ATOM 828 N N . SER A 1 111 ? 11.520 2.144 -19.827 1.00 58.41 111 SER A N 1
ATOM 829 C CA . SER A 1 111 ? 10.175 1.815 -20.322 1.00 58.41 111 SER A CA 1
ATOM 830 C C . SER A 1 111 ? 9.292 1.254 -19.208 1.00 58.41 111 SER A C 1
ATOM 832 O O . SER A 1 111 ? 8.104 1.553 -19.161 1.00 58.41 111 SER A O 1
ATOM 834 N N . ASP A 1 112 ? 9.902 0.514 -18.283 1.00 79.06 112 ASP A N 1
ATOM 835 C CA . ASP A 1 112 ? 9.220 -0.182 -17.196 1.00 79.06 112 ASP A CA 1
ATOM 836 C C . ASP A 1 112 ? 8.677 0.784 -16.132 1.00 79.06 112 ASP A C 1
ATOM 838 O O . ASP A 1 112 ? 7.518 0.706 -15.754 1.00 79.06 112 ASP A O 1
ATOM 842 N N . ALA A 1 113 ? 9.446 1.813 -15.752 1.00 85.50 113 ALA A N 1
ATOM 843 C CA . ALA A 1 113 ? 9.007 2.793 -14.754 1.00 85.50 113 ALA A CA 1
ATOM 844 C C . ALA A 1 113 ? 7.770 3.595 -15.191 1.00 85.50 113 ALA A C 1
ATOM 846 O O . ALA A 1 113 ? 6.845 3.810 -14.410 1.00 85.50 113 ALA A O 1
ATOM 847 N N . ARG A 1 114 ? 7.737 4.045 -16.454 1.00 87.94 114 ARG A N 1
ATOM 848 C CA . ARG A 1 114 ? 6.572 4.769 -16.982 1.00 87.94 114 ARG A CA 1
ATOM 849 C C . ARG A 1 114 ? 5.371 3.837 -17.129 1.00 87.94 114 ARG A C 1
ATOM 851 O O . ARG A 1 114 ? 4.274 4.240 -16.767 1.00 87.94 114 ARG A O 1
ATOM 858 N N . ALA A 1 115 ? 5.582 2.620 -17.632 1.00 89.62 115 ALA A N 1
ATOM 859 C CA . ALA A 1 115 ? 4.525 1.621 -17.754 1.00 89.62 115 ALA A CA 1
ATOM 860 C C . ALA A 1 115 ? 3.935 1.248 -16.386 1.00 89.62 115 ALA A C 1
ATOM 862 O O . ALA A 1 115 ? 2.717 1.179 -16.258 1.00 89.62 115 ALA A O 1
ATOM 863 N N . PHE A 1 116 ? 4.776 1.105 -15.359 1.00 91.00 116 PHE A N 1
ATOM 864 C CA . PHE A 1 116 ? 4.353 0.871 -13.983 1.00 91.00 116 PHE A CA 1
ATOM 865 C C . PHE A 1 116 ? 3.475 2.009 -13.465 1.00 91.00 116 PHE A C 1
ATOM 867 O O . PHE A 1 116 ? 2.354 1.764 -13.035 1.00 91.00 116 PHE A O 1
ATOM 874 N N . VAL A 1 117 ? 3.945 3.261 -13.549 1.00 91.44 117 VAL A N 1
ATOM 875 C CA . VAL A 1 117 ? 3.184 4.422 -13.055 1.00 91.44 117 VAL A CA 1
ATOM 876 C C . VAL A 1 117 ? 1.864 4.577 -13.809 1.00 91.44 117 VAL A C 1
ATOM 878 O O . VAL A 1 117 ? 0.834 4.805 -13.183 1.00 91.44 117 VAL A O 1
ATOM 881 N N . THR A 1 118 ? 1.869 4.419 -15.136 1.00 92.94 118 THR A N 1
ATOM 882 C CA . THR A 1 118 ? 0.641 4.459 -15.942 1.00 92.94 118 THR A CA 1
ATOM 883 C C . THR A 1 118 ? -0.318 3.335 -15.550 1.00 92.94 118 THR A C 1
ATOM 885 O O . THR A 1 118 ? -1.480 3.608 -15.267 1.00 92.94 118 THR A O 1
ATOM 888 N N . GLY A 1 119 ? 0.162 2.095 -15.445 1.00 93.69 119 GLY A N 1
ATOM 889 C CA . GLY A 1 119 ? -0.677 0.956 -15.078 1.00 93.69 119 GLY A CA 1
ATOM 890 C C . GLY A 1 119 ? -1.188 1.007 -13.634 1.00 93.69 119 GLY A C 1
ATOM 891 O O . GLY A 1 119 ? -2.272 0.491 -13.353 1.00 93.69 119 GLY A O 1
ATOM 892 N N . LEU A 1 120 ? -0.440 1.630 -12.720 1.00 93.12 120 LEU A N 1
ATOM 893 C CA . LEU A 1 120 ? -0.885 1.895 -11.355 1.00 93.12 120 LEU A CA 1
ATOM 894 C C . LEU A 1 120 ? -1.964 2.979 -11.342 1.00 93.12 120 LEU A C 1
ATOM 896 O O . LEU A 1 120 ? -3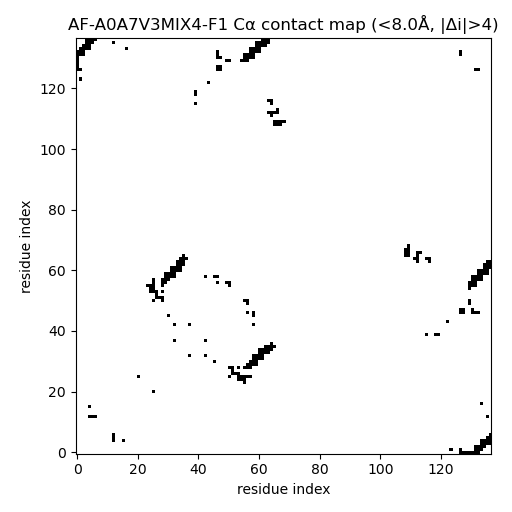.008 2.775 -10.734 1.00 93.12 120 LEU A O 1
ATOM 900 N N . ALA A 1 121 ? -1.758 4.083 -12.066 1.00 93.12 121 ALA A N 1
ATOM 901 C CA . ALA A 1 121 ? -2.736 5.164 -12.183 1.00 93.12 121 ALA A CA 1
ATOM 902 C C . ALA A 1 121 ? -4.070 4.688 -12.785 1.00 93.12 121 ALA A C 1
ATOM 904 O O . ALA A 1 121 ? -5.130 5.077 -12.303 1.00 93.12 121 ALA A O 1
ATOM 905 N N . GLU A 1 122 ? -4.029 3.811 -13.791 1.00 95.50 122 GLU A N 1
ATOM 906 C CA . GLU A 1 122 ? -5.227 3.161 -14.336 1.00 95.50 122 GLU A CA 1
ATOM 907 C C . GLU A 1 122 ? -5.927 2.298 -13.274 1.00 95.50 122 GLU A C 1
ATOM 909 O O . GLU A 1 122 ? -7.139 2.402 -13.074 1.00 95.50 122 GLU A O 1
ATOM 914 N N . TYR A 1 123 ? -5.159 1.486 -12.540 1.00 95.19 123 TYR A N 1
ATOM 915 C CA . TYR A 1 123 ? -5.700 0.577 -11.530 1.00 95.19 123 TYR A CA 1
ATOM 916 C C . TYR A 1 123 ? -6.287 1.291 -10.304 1.00 95.19 123 TYR A C 1
ATOM 918 O O . TYR A 1 123 ? -7.239 0.784 -9.720 1.00 95.19 123 TYR A O 1
ATOM 926 N N . VAL A 1 124 ? -5.793 2.478 -9.932 1.00 94.31 124 VAL A N 1
ATOM 927 C CA . VAL A 1 124 ? -6.296 3.252 -8.777 1.00 94.31 124 VAL A CA 1
ATOM 928 C C . VAL A 1 124 ? -7.818 3.446 -8.816 1.00 94.31 124 VAL A C 1
ATOM 930 O O . VAL A 1 124 ? -8.467 3.436 -7.772 1.00 94.31 124 VAL A O 1
ATOM 933 N N . THR A 1 125 ? -8.401 3.562 -10.011 1.00 93.62 125 THR A N 1
ATOM 934 C CA . THR A 1 125 ? -9.854 3.720 -10.200 1.00 93.62 125 THR A CA 1
ATOM 935 C C . THR A 1 125 ? -10.664 2.448 -9.923 1.00 93.62 125 THR A C 1
ATOM 937 O O . THR A 1 125 ? -11.876 2.522 -9.729 1.00 93.62 125 THR A O 1
ATOM 940 N N . HIS A 1 126 ? -9.997 1.295 -9.866 1.00 94.69 126 HIS A N 1
ATOM 941 C CA . HIS A 1 126 ? -10.580 -0.030 -9.662 1.00 94.69 126 HIS A CA 1
ATOM 942 C C . HIS A 1 126 ? -10.247 -0.640 -8.298 1.00 94.69 126 HIS A C 1
ATOM 944 O O . HIS A 1 126 ? -10.698 -1.747 -8.015 1.00 94.69 126 HIS A O 1
ATOM 950 N N . VAL A 1 127 ? -9.484 0.061 -7.450 1.00 96.19 127 VAL A N 1
ATOM 951 C CA . VAL A 1 127 ? -9.128 -0.432 -6.112 1.00 96.19 127 VAL A CA 1
ATOM 952 C C . VAL A 1 127 ? -10.411 -0.748 -5.332 1.00 96.19 127 VAL A C 1
ATOM 954 O O . VAL A 1 127 ? -11.251 0.150 -5.181 1.00 96.19 127 VAL A O 1
ATOM 957 N N . PRO A 1 128 ? -10.566 -1.978 -4.804 1.00 96.50 128 PRO A N 1
ATOM 958 C CA . PRO A 1 128 ? -11.740 -2.351 -4.029 1.00 96.50 128 PRO A CA 1
ATOM 959 C C . PRO A 1 128 ? -12.002 -1.393 -2.865 1.00 96.50 128 PRO A C 1
ATOM 961 O O . PRO A 1 128 ? -11.082 -0.832 -2.264 1.00 96.50 128 PRO A O 1
ATOM 964 N N . VAL A 1 129 ? -13.275 -1.219 -2.508 1.00 95.25 129 VAL A N 1
ATOM 965 C CA . VAL A 1 129 ? -13.668 -0.338 -1.393 1.00 95.25 129 VAL A CA 1
ATOM 966 C C . VAL A 1 129 ? -13.119 -0.812 -0.044 1.00 95.25 129 VAL A C 1
ATOM 968 O O . VAL A 1 129 ? -12.869 0.015 0.822 1.00 95.25 129 VAL A O 1
ATOM 971 N N . THR A 1 130 ? -12.863 -2.115 0.092 1.00 96.38 130 THR A N 1
ATOM 972 C CA . THR A 1 130 ? -12.245 -2.766 1.260 1.00 96.38 130 THR A CA 1
ATOM 973 C C . THR A 1 130 ? -10.726 -2.586 1.324 1.00 96.38 130 THR A C 1
ATOM 975 O O . THR A 1 130 ? -10.090 -3.048 2.267 1.00 96.38 130 THR A O 1
ATOM 978 N N . THR A 1 131 ? -10.116 -1.963 0.312 1.00 97.94 131 THR A N 1
ATOM 979 C CA . THR A 1 131 ? -8.661 -1.842 0.193 1.00 97.94 131 THR A CA 1
ATOM 980 C C . THR A 1 131 ? -8.233 -0.383 0.286 1.00 97.94 131 THR A C 1
ATOM 982 O O . THR A 1 131 ? -8.739 0.502 -0.415 1.00 97.94 131 THR A O 1
ATOM 985 N N . VAL A 1 132 ? -7.245 -0.135 1.139 1.00 97.75 132 VAL A N 1
ATOM 986 C CA . VAL A 1 132 ? -6.539 1.135 1.271 1.00 97.75 132 VAL A CA 1
ATOM 987 C C . VAL A 1 132 ? -5.168 0.988 0.628 1.00 97.75 132 VAL A C 1
ATOM 989 O O . VAL A 1 132 ? -4.281 0.348 1.184 1.00 97.75 132 VAL A O 1
ATOM 992 N N . LEU A 1 133 ? -4.998 1.575 -0.555 1.00 97.50 133 LEU A N 1
ATOM 993 C CA . LEU A 1 133 ? -3.716 1.623 -1.252 1.00 97.50 133 LEU A CA 1
ATOM 994 C C . LEU A 1 133 ? -2.994 2.930 -0.905 1.00 97.50 133 LEU A C 1
ATOM 996 O O . LEU A 1 133 ? -3.504 4.011 -1.205 1.00 97.50 133 LEU A O 1
ATOM 1000 N N . VAL A 1 134 ? -1.810 2.831 -0.304 1.00 97.56 134 VAL A N 1
ATOM 1001 C CA . VAL A 1 134 ? -0.949 3.963 0.059 1.00 97.56 134 VAL A CA 1
ATOM 1002 C C . VAL A 1 134 ? 0.330 3.923 -0.766 1.00 97.56 134 VAL A C 1
ATOM 1004 O O . VAL A 1 134 ? 1.000 2.896 -0.817 1.00 97.56 134 VAL A O 1
ATOM 1007 N N . ILE A 1 135 ? 0.701 5.047 -1.375 1.00 95.81 135 ILE A N 1
ATOM 1008 C CA . ILE A 1 135 ? 2.004 5.239 -2.019 1.00 95.81 135 ILE A CA 1
ATOM 1009 C C . ILE A 1 135 ? 2.792 6.289 -1.240 1.00 95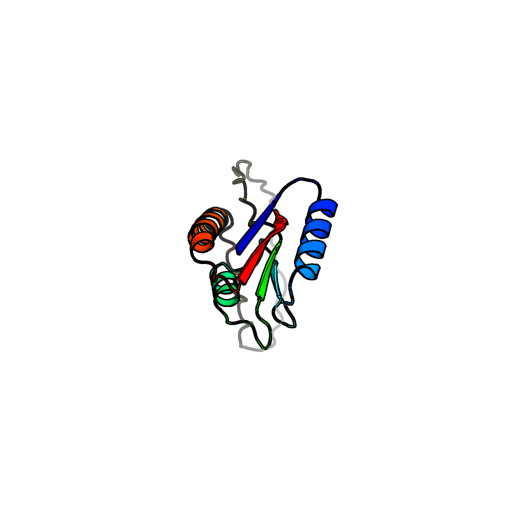.81 135 ILE A C 1
ATOM 1011 O O . ILE A 1 135 ? 2.281 7.382 -0.999 1.00 95.81 135 ILE A O 1
ATOM 1015 N N . LEU A 1 136 ? 4.041 5.973 -0.904 1.00 95.38 136 LEU A N 1
ATOM 1016 C CA . LEU A 1 136 ? 5.036 6.927 -0.408 1.00 95.38 136 LEU A CA 1
ATOM 1017 C C . LEU A 1 136 ? 5.947 7.305 -1.586 1.00 95.38 136 LEU A C 1
ATOM 1019 O O . LEU A 1 136 ? 6.522 6.401 -2.181 1.00 95.38 136 LEU A O 1
ATOM 1023 N N . ALA A 1 137 ? 6.059 8.576 -1.976 1.00 87.19 137 ALA A N 1
ATOM 1024 C CA . ALA A 1 137 ? 6.761 8.999 -3.199 1.00 87.19 137 ALA A CA 1
ATOM 1025 C C . ALA A 1 137 ? 7.720 10.180 -3.013 1.00 87.19 137 ALA A C 1
ATOM 1027 O O . ALA A 1 137 ? 7.353 11.154 -2.316 1.00 87.19 137 ALA A O 1
#

pLDDT: mean 76.95, std 24.71, range [31.48, 98.25]

Radius of gyration: 24.34 Å; Cα contacts (8 Å, |Δi|>4): 157; chains: 1; bounding box: 67×51×40 Å

Solvent-accessible surface area (backbone atoms only — not comparable to full-atom values): 8612 Å² total; per-residue (Å²): 65,81,46,78,40,71,64,91,56,61,66,62,44,52,50,52,51,52,52,56,62,72,73,52,64,30,81,80,26,67,47,78,36,45,24,85,79,52,52,68,68,58,54,50,52,57,49,72,50,78,42,63,99,35,75,25,25,38,39,39,31,48,44,62,43,69,65,56,75,80,77,81,88,76,85,81,89,82,88,77,90,77,82,88,87,89,88,83,91,81,90,80,88,83,87,83,85,79,81,80,78,78,78,77,78,79,78,61,54,43,72,48,29,54,50,46,53,51,55,47,61,62,45,62,80,66,52,40,84,47,20,40,41,37,37,39,74

Secondary structure (DSSP, 8-state):
-EEEE-SS-HHHHHHHHHHHHHHS--TT-EEEEETTT--HHHHHHHHHSPPSSSS-EEEEEES---------------------------------------------TTHHHHHHHHHHHHHHTT--TTEEEEEE-

Nearest PDB structures (foldseek):
  3zh9-assembly1_B  TM=7.334E-01  e=1.182E-04  Bacillus subtilis subsp. subtilis str. 168
  1jql-assembly1_B  TM=7.132E-01  e=1.507E-01  Escherichia coli
  8vap-assembly1_A  TM=6.772E-01  e=2.092E-01  Escherichia coli
  2oxc-assembly2_B  TM=2.382E-01  e=8.798E+00  Homo sapiens